Protein AF-A0A961F5B7-F1 (afdb_monomer)

pLDDT: mean 86.43, std 10.91, range [55.0, 97.56]

Structure (mmCIF, N/CA/C/O backbone):
data_AF-A0A961F5B7-F1
#
_entry.id   AF-A0A961F5B7-F1
#
loop_
_atom_site.group_PDB
_atom_site.id
_atom_site.type_symbol
_atom_site.label_atom_id
_atom_site.label_alt_id
_atom_site.label_comp_id
_atom_site.label_asym_id
_atom_site.label_entity_id
_atom_site.label_seq_id
_atom_site.pdbx_PDB_ins_code
_atom_site.Cartn_x
_atom_site.Cartn_y
_atom_site.Cartn_z
_atom_site.occupancy
_atom_site.B_iso_or_equiv
_atom_site.auth_seq_id
_atom_site.auth_comp_id
_atom_site.auth_asym_id
_atom_site.auth_atom_id
_atom_site.pdbx_PDB_model_num
ATOM 1 N N . CYS A 1 1 ? -14.776 13.616 0.469 1.00 61.75 1 CYS A N 1
ATOM 2 C CA . CYS A 1 1 ? -14.582 14.301 1.767 1.00 61.75 1 CYS A CA 1
ATOM 3 C C . CYS A 1 1 ? -15.596 15.420 1.933 1.00 61.75 1 CYS A C 1
ATOM 5 O O . CYS A 1 1 ? -16.439 15.275 2.805 1.00 61.75 1 CYS A O 1
ATOM 7 N N . ALA A 1 2 ? -15.603 16.427 1.050 1.00 66.75 2 ALA A N 1
ATOM 8 C CA . ALA A 1 2 ? -16.606 17.498 1.058 1.00 66.75 2 ALA A CA 1
ATOM 9 C C . ALA A 1 2 ? -18.057 16.972 1.067 1.00 66.75 2 ALA A C 1
ATOM 11 O O . ALA A 1 2 ? -18.832 17.353 1.934 1.00 66.75 2 ALA A O 1
ATOM 12 N N . ASP A 1 3 ? -18.375 15.992 0.213 1.00 75.31 3 ASP A N 1
ATOM 13 C CA . ASP A 1 3 ? -19.720 15.383 0.137 1.00 75.31 3 ASP A CA 1
ATOM 14 C C . ASP A 1 3 ? -20.167 14.644 1.413 1.00 75.31 3 ASP A C 1
ATOM 16 O O . ASP A 1 3 ? -21.335 14.300 1.558 1.00 75.31 3 ASP A O 1
ATOM 20 N N . LEU A 1 4 ? -19.241 14.371 2.337 1.00 77.44 4 LEU A N 1
ATOM 21 C CA . LEU A 1 4 ? -19.502 13.710 3.620 1.00 77.44 4 LEU A CA 1
ATOM 22 C C . LEU A 1 4 ? -19.331 14.671 4.812 1.00 77.44 4 LEU A C 1
ATOM 24 O O . LEU A 1 4 ? -19.322 14.216 5.952 1.00 77.44 4 LEU A O 1
ATOM 28 N N . GLY A 1 5 ? -19.133 15.972 4.562 1.00 78.62 5 GLY A N 1
ATOM 29 C CA . GLY A 1 5 ? -18.829 16.966 5.599 1.00 78.62 5 GLY A CA 1
ATOM 30 C C . GLY A 1 5 ? -17.456 16.785 6.256 1.00 78.62 5 GLY A C 1
ATOM 31 O O . GLY A 1 5 ? -17.198 17.360 7.308 1.00 78.62 5 GLY A O 1
ATOM 32 N N . ALA A 1 6 ? -16.576 15.970 5.665 1.00 75.06 6 ALA A N 1
ATOM 33 C CA . ALA A 1 6 ? -15.234 15.742 6.181 1.00 75.06 6 ALA A CA 1
ATOM 34 C C . ALA A 1 6 ? -14.273 16.819 5.666 1.00 75.06 6 ALA A C 1
ATOM 36 O O . ALA A 1 6 ? -14.083 16.961 4.452 1.00 75.06 6 ALA A O 1
ATOM 37 N N . GLU A 1 7 ? -13.620 17.520 6.590 1.00 72.69 7 GLU A N 1
ATOM 38 C CA . GLU A 1 7 ? -12.574 18.491 6.280 1.00 72.69 7 GLU A CA 1
ATOM 39 C C . GLU A 1 7 ? -11.218 17.796 6.136 1.00 72.69 7 GLU A C 1
ATOM 41 O O . GLU A 1 7 ? -10.760 17.066 7.017 1.00 72.69 7 GLU A O 1
ATOM 46 N N . ILE A 1 8 ? -10.564 18.012 4.994 1.00 69.62 8 ILE A N 1
ATOM 47 C CA . ILE A 1 8 ? -9.189 17.557 4.795 1.00 69.62 8 ILE A CA 1
ATOM 48 C C . ILE A 1 8 ? -8.288 18.548 5.517 1.00 69.62 8 ILE A C 1
ATOM 50 O O . ILE A 1 8 ? -8.219 19.715 5.1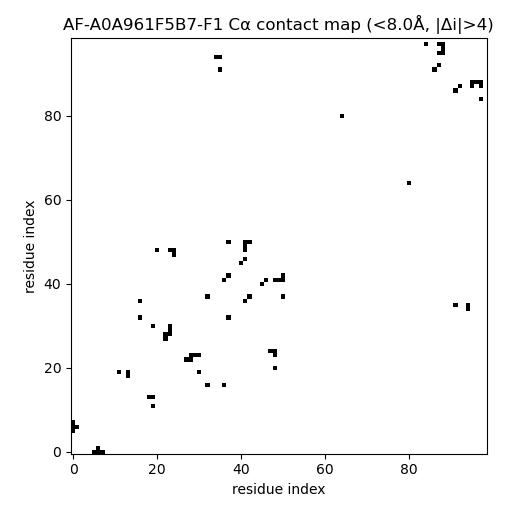33 1.00 69.62 8 ILE A O 1
ATOM 54 N N . SER A 1 9 ? -7.563 18.082 6.529 1.00 65.69 9 SER A N 1
ATOM 55 C CA . SER A 1 9 ? -6.581 18.930 7.191 1.00 65.69 9 SER A CA 1
ATOM 56 C C . SER A 1 9 ? -5.382 19.162 6.270 1.00 65.69 9 SER A C 1
ATOM 58 O O . SER A 1 9 ? -4.568 18.264 6.044 1.00 65.69 9 SER A O 1
ATOM 60 N N . ALA A 1 10 ? -5.274 20.375 5.720 1.00 59.91 10 ALA A N 1
ATOM 61 C CA . ALA A 1 10 ? -4.164 20.783 4.855 1.00 59.91 10 ALA A CA 1
ATOM 62 C C . ALA A 1 10 ? -2.805 20.715 5.578 1.00 59.91 10 ALA A C 1
ATOM 64 O O . ALA A 1 10 ? -1.784 20.449 4.948 1.00 59.91 10 ALA A O 1
ATOM 65 N N . SER A 1 11 ? -2.807 20.861 6.907 1.00 55.00 11 SER A N 1
ATOM 66 C CA . SER A 1 11 ? -1.634 20.708 7.777 1.00 55.00 11 SER A CA 1
ATOM 67 C C . SER A 1 11 ? -1.126 19.260 7.878 1.00 55.00 11 SER A C 1
ATOM 69 O O . SER A 1 11 ? -0.032 19.038 8.382 1.00 55.00 11 SER A O 1
ATOM 71 N N . TYR A 1 12 ? -1.908 18.282 7.401 1.00 55.06 12 TYR A N 1
ATOM 72 C CA . TYR A 1 12 ? -1.620 16.842 7.456 1.00 55.06 12 TYR A CA 1
ATOM 73 C C . TYR A 1 12 ? -1.514 16.219 6.058 1.00 55.06 12 TYR A C 1
ATOM 75 O O . TYR A 1 12 ? -1.728 15.017 5.882 1.00 55.06 12 TYR A O 1
ATOM 83 N N . GLN A 1 13 ? -1.130 17.002 5.044 1.00 56.22 13 GLN A N 1
ATOM 84 C CA . GLN A 1 13 ? -0.508 16.423 3.854 1.00 56.22 13 GLN A CA 1
ATOM 85 C C . GLN A 1 13 ? 0.878 15.894 4.240 1.00 56.22 13 GLN A C 1
ATOM 87 O O . GLN A 1 13 ? 1.896 16.561 4.077 1.00 56.22 13 GLN A O 1
ATOM 92 N N . GLY A 1 14 ? 0.917 14.688 4.806 1.00 55.53 14 GLY A N 1
ATOM 93 C CA . GLY A 1 14 ? 2.174 13.994 5.038 1.00 55.53 14 GLY A CA 1
ATOM 94 C C . GLY A 1 14 ? 2.891 13.777 3.707 1.00 55.53 14 GLY A C 1
ATOM 95 O O . GLY A 1 14 ? 2.315 13.244 2.759 1.00 55.53 14 GLY A O 1
ATOM 96 N N . THR A 1 15 ? 4.163 14.162 3.638 1.00 66.12 15 THR A N 1
ATOM 97 C CA . THR A 1 15 ? 5.038 13.860 2.494 1.00 66.12 15 THR A CA 1
ATOM 98 C C . THR A 1 15 ? 5.385 12.367 2.411 1.00 66.12 15 THR A C 1
ATOM 100 O O . THR A 1 15 ? 5.930 11.916 1.404 1.00 66.12 15 THR A O 1
ATOM 103 N N . SER A 1 16 ? 5.044 11.581 3.443 1.00 84.50 16 SER A N 1
ATOM 104 C CA . SER A 1 16 ? 5.197 10.128 3.491 1.00 84.50 16 SER A CA 1
ATOM 105 C C . SER A 1 16 ? 4.053 9.447 4.254 1.00 84.50 16 SER A C 1
ATOM 107 O O . SER A 1 16 ? 3.406 10.036 5.123 1.00 84.50 16 SER A O 1
ATOM 109 N N . LEU A 1 17 ? 3.825 8.167 3.947 1.00 90.25 17 LEU A N 1
ATOM 110 C CA . LEU A 1 17 ? 2.871 7.323 4.676 1.00 90.25 17 LEU A CA 1
ATOM 111 C C . LEU A 1 17 ? 3.314 7.062 6.125 1.00 90.25 17 LEU A C 1
ATOM 113 O O . LEU A 1 17 ? 2.465 6.886 6.995 1.00 90.25 17 LEU A O 1
ATOM 117 N N . ASP A 1 18 ? 4.624 7.076 6.390 1.00 90.31 18 ASP A N 1
ATOM 118 C CA . ASP A 1 18 ? 5.170 6.852 7.730 1.00 90.31 18 ASP A CA 1
ATOM 119 C C . ASP A 1 18 ? 4.884 8.015 8.672 1.00 90.31 18 ASP A C 1
ATOM 121 O O . ASP A 1 18 ? 4.360 7.811 9.766 1.00 90.31 18 ASP A O 1
ATOM 125 N N . ALA A 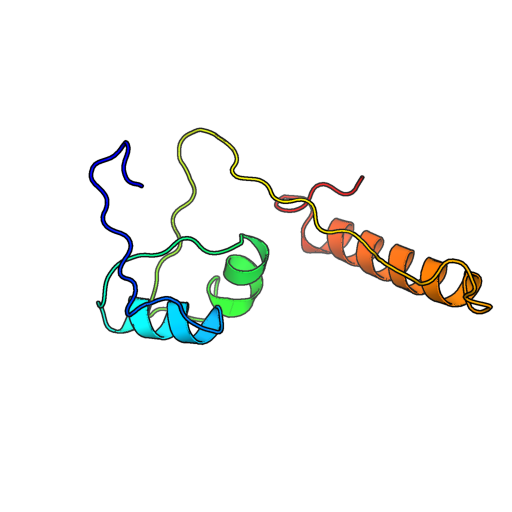1 19 ? 5.092 9.243 8.193 1.00 89.00 19 ALA A N 1
ATOM 126 C CA . ALA A 1 19 ? 4.701 10.434 8.933 1.00 89.00 19 ALA A CA 1
ATOM 127 C C . ALA A 1 19 ? 3.194 10.411 9.233 1.00 89.00 19 ALA A C 1
ATOM 129 O O . ALA A 1 19 ? 2.790 10.633 10.369 1.00 89.00 19 ALA A O 1
ATOM 130 N N . LEU A 1 20 ? 2.354 10.058 8.249 1.00 88.00 20 LEU A N 1
ATOM 131 C CA . LEU A 1 20 ? 0.909 9.911 8.468 1.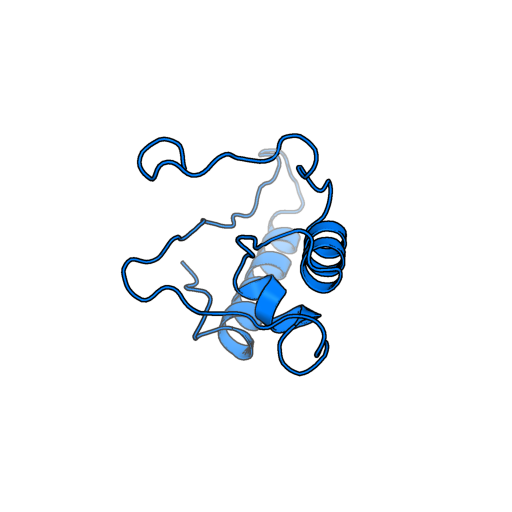00 88.00 20 LEU A CA 1
ATOM 132 C C . LEU A 1 20 ? 0.585 8.876 9.556 1.00 88.00 20 LEU A C 1
ATOM 134 O O . LEU A 1 20 ? -0.238 9.155 10.425 1.00 88.00 20 LEU A O 1
ATOM 138 N N . ARG A 1 21 ? 1.239 7.707 9.547 1.00 90.56 21 ARG A N 1
ATOM 139 C CA . ARG A 1 21 ? 1.049 6.664 10.570 1.00 90.56 21 ARG A CA 1
ATOM 140 C C . ARG A 1 21 ? 1.418 7.169 11.964 1.00 90.56 21 ARG A C 1
ATOM 142 O O . ARG A 1 21 ? 0.620 7.008 12.882 1.00 90.56 21 ARG A O 1
ATOM 149 N N . GLN A 1 22 ? 2.579 7.808 12.110 1.00 90.38 22 GLN A N 1
ATOM 150 C CA . GLN A 1 22 ? 3.024 8.367 13.390 1.00 90.38 22 GLN A CA 1
ATOM 151 C C . GLN A 1 22 ? 2.044 9.423 13.911 1.00 90.38 22 GLN A C 1
ATOM 153 O O . GLN A 1 22 ? 1.660 9.391 15.076 1.00 90.38 22 GLN A O 1
ATOM 158 N N . MET A 1 23 ? 1.576 10.312 13.033 1.00 89.00 23 MET A N 1
ATOM 159 C CA . MET A 1 23 ? 0.608 11.347 13.390 1.00 89.00 23 MET A CA 1
ATOM 160 C C . MET A 1 23 ? -0.728 10.765 13.876 1.00 89.00 23 MET A C 1
ATOM 162 O O . MET A 1 23 ? -1.287 11.242 14.865 1.00 89.00 23 MET A O 1
ATOM 166 N N . ILE A 1 24 ? -1.216 9.704 13.226 1.00 89.94 24 ILE A N 1
ATOM 167 C CA . ILE A 1 24 ? -2.409 8.966 13.668 1.00 89.94 24 ILE A CA 1
ATOM 168 C C . ILE A 1 24 ? -2.155 8.306 15.031 1.00 89.94 24 ILE A C 1
ATOM 170 O O . ILE A 1 24 ? -2.993 8.425 15.922 1.00 89.94 24 ILE A O 1
ATOM 174 N N . GLY A 1 25 ? -0.991 7.676 15.228 1.00 91.00 25 GLY A N 1
ATOM 175 C CA . GLY A 1 25 ? -0.604 7.063 16.507 1.00 91.00 25 GLY A CA 1
ATOM 176 C C . GLY A 1 25 ? -0.486 8.064 17.663 1.00 91.00 25 GLY A C 1
ATOM 177 O O . GLY A 1 25 ? -0.711 7.709 18.816 1.00 91.00 25 GLY A O 1
ATOM 178 N N . MET A 1 26 ? -0.213 9.337 17.362 1.00 91.62 26 MET A N 1
ATOM 179 C CA . MET A 1 26 ? -0.232 10.449 18.324 1.00 91.62 26 MET A CA 1
ATOM 180 C C . MET A 1 26 ? -1.642 11.006 18.602 1.00 91.62 26 MET A C 1
ATOM 182 O O . MET A 1 26 ? -1.779 11.984 19.334 1.00 91.62 26 MET A O 1
ATOM 186 N N . GLY A 1 27 ? -2.694 10.421 18.023 1.00 89.25 27 GLY A N 1
ATOM 187 C CA . GLY A 1 27 ? -4.081 10.837 18.243 1.00 89.25 27 GLY A CA 1
ATOM 188 C C . GLY A 1 27 ? -4.529 12.037 17.406 1.00 89.25 27 GLY A C 1
ATOM 189 O O . GLY A 1 27 ? -5.572 12.620 17.689 1.00 89.25 27 GLY A O 1
ATOM 190 N N . MET A 1 28 ? -3.786 12.406 16.359 1.00 87.56 28 MET A N 1
ATOM 191 C CA . MET A 1 28 ? -4.083 13.595 15.547 1.00 87.56 28 MET A CA 1
ATOM 192 C C . MET A 1 28 ? -5.158 13.367 14.467 1.00 87.56 28 MET A C 1
ATOM 194 O O . MET A 1 28 ? -5.356 14.203 13.588 1.00 87.56 28 MET A O 1
ATOM 198 N N . GLY A 1 29 ? -5.87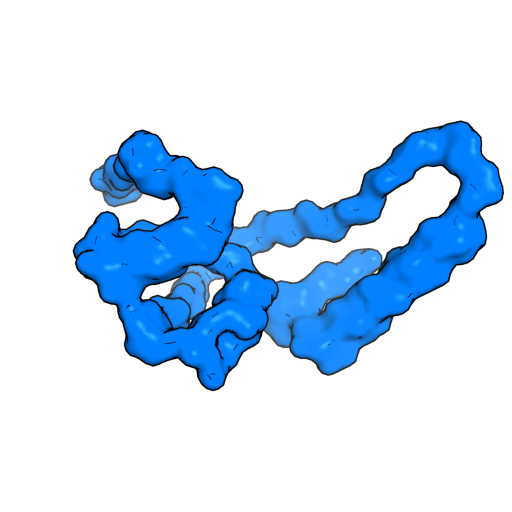1 12.241 14.534 1.00 85.56 29 GLY A N 1
ATOM 199 C CA . GLY A 1 29 ? -7.013 11.926 13.681 1.00 85.56 29 GLY A CA 1
ATOM 200 C C . GLY A 1 29 ? -6.947 10.515 13.105 1.00 85.56 29 GLY A C 1
ATOM 201 O O . GLY A 1 29 ? -6.358 9.610 13.689 1.00 85.56 29 GLY A O 1
ATOM 202 N N . ALA A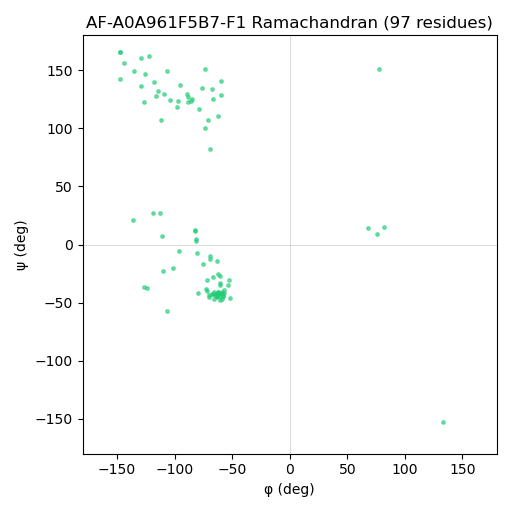 1 30 ? -7.566 10.337 11.940 1.00 87.25 30 ALA A N 1
ATOM 203 C CA . ALA A 1 30 ? -7.549 9.097 11.173 1.00 87.25 30 ALA A CA 1
ATOM 204 C C . ALA A 1 30 ? -7.149 9.382 9.720 1.00 87.25 30 ALA A C 1
ATOM 206 O O . ALA A 1 30 ? -7.262 10.512 9.242 1.00 87.25 30 ALA A O 1
ATOM 207 N N . GLY A 1 31 ? -6.706 8.350 9.004 1.00 86.00 31 GLY A N 1
ATOM 208 C CA . GLY A 1 31 ? -6.274 8.486 7.618 1.00 86.00 31 GLY A CA 1
ATOM 209 C C . GLY A 1 31 ? -6.564 7.254 6.773 1.00 86.00 31 GLY A C 1
ATOM 210 O O . GLY A 1 31 ? -6.862 6.173 7.280 1.00 86.00 31 GLY A O 1
ATOM 211 N N . PHE A 1 32 ? -6.457 7.435 5.459 1.00 87.81 32 PHE A N 1
ATOM 212 C CA . PHE A 1 32 ? -6.554 6.354 4.487 1.00 87.81 32 PHE A CA 1
ATOM 213 C C . PHE A 1 32 ? -5.156 5.893 4.093 1.00 87.81 32 PHE A C 1
ATOM 215 O O . PHE A 1 32 ? -4.346 6.685 3.617 1.00 87.81 32 PHE A O 1
ATOM 222 N N . LEU A 1 33 ? -4.886 4.601 4.267 1.00 88.88 33 LEU A N 1
ATOM 223 C CA . LEU A 1 33 ? -3.596 3.999 3.951 1.00 88.88 33 LEU A CA 1
ATOM 224 C C . LEU A 1 33 ? -3.761 2.931 2.862 1.00 88.88 33 LEU A C 1
ATOM 226 O O . LEU A 1 33 ? -4.731 2.168 2.897 1.00 88.88 33 LEU A O 1
ATOM 230 N N . PRO A 1 34 ? -2.833 2.839 1.890 1.00 91.19 34 PRO A N 1
ATOM 231 C CA . PRO A 1 34 ? -2.829 1.746 0.927 1.00 91.19 34 PRO A CA 1
ATOM 232 C C . PRO A 1 34 ? -2.688 0.396 1.632 1.00 91.19 34 PRO A C 1
ATOM 234 O O . PRO A 1 34 ? -1.876 0.252 2.543 1.00 91.19 34 PRO A O 1
ATOM 237 N N . ALA A 1 35 ? -3.412 -0.618 1.162 1.00 92.06 35 ALA A N 1
ATOM 238 C CA . ALA A 1 35 ? -3.420 -1.931 1.804 1.00 92.06 35 ALA A CA 1
ATOM 239 C C . ALA A 1 35 ? -2.018 -2.561 1.922 1.00 92.06 35 ALA A C 1
ATOM 241 O O . ALA A 1 35 ? -1.683 -3.096 2.969 1.00 92.06 35 ALA A O 1
ATOM 242 N N . LEU A 1 36 ? -1.159 -2.412 0.905 1.00 92.56 36 LEU A N 1
ATOM 243 C CA . LEU A 1 36 ? 0.227 -2.901 0.964 1.00 92.56 36 LEU A CA 1
ATOM 244 C C . LEU A 1 36 ? 1.053 -2.267 2.095 1.00 92.56 36 LEU A C 1
ATOM 246 O O . LEU A 1 36 ? 1.896 -2.941 2.670 1.00 92.56 36 LEU A O 1
ATOM 250 N N . TYR A 1 37 ? 0.797 -1.000 2.433 1.00 93.06 37 TYR A N 1
ATOM 251 C CA . TYR A 1 37 ? 1.465 -0.329 3.551 1.00 93.06 37 TYR A CA 1
ATOM 252 C C . TYR A 1 37 ? 0.956 -0.847 4.902 1.00 93.06 37 TYR A C 1
ATOM 254 O O . TYR A 1 37 ? 1.727 -1.036 5.837 1.00 93.06 37 TYR A O 1
ATOM 262 N N . VAL A 1 38 ? -0.349 -1.122 4.999 1.00 92.81 38 VAL A N 1
ATOM 263 C CA . VAL A 1 38 ? -0.942 -1.733 6.198 1.00 92.81 38 VAL A CA 1
ATOM 264 C C . VAL A 1 38 ? -0.316 -3.100 6.478 1.00 92.81 38 VAL A C 1
ATOM 266 O O . VAL A 1 38 ? -0.005 -3.399 7.629 1.00 92.81 38 VAL A O 1
ATOM 269 N N . GLU A 1 39 ? -0.099 -3.914 5.443 1.00 91.75 39 GLU A N 1
ATOM 270 C CA . GLU A 1 39 ? 0.573 -5.209 5.598 1.00 91.75 39 GLU A CA 1
ATOM 271 C C . GLU A 1 39 ? 2.031 -5.086 6.019 1.00 91.75 39 GLU A C 1
ATOM 273 O O . GLU A 1 39 ? 2.492 -5.890 6.824 1.00 91.75 39 GLU A O 1
ATOM 278 N N . SER A 1 40 ? 2.769 -4.123 5.460 1.00 90.06 40 SER A N 1
ATOM 279 C CA . SER A 1 40 ? 4.206 -4.037 5.706 1.00 90.06 40 SER A CA 1
ATOM 280 C C . SER A 1 40 ? 4.536 -3.399 7.050 1.00 90.06 40 SER A C 1
ATOM 282 O O . SER A 1 40 ? 5.409 -3.923 7.737 1.00 90.06 40 SER A O 1
ATOM 284 N N . GLU A 1 41 ? 3.831 -2.328 7.441 1.00 91.62 41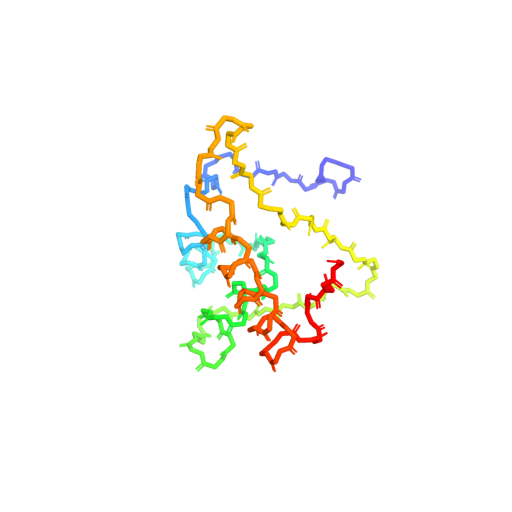 GLU A N 1
ATOM 285 C CA . GLU A 1 41 ? 4.216 -1.482 8.583 1.00 91.62 41 GLU A CA 1
ATOM 286 C C . GLU A 1 41 ? 3.296 -1.587 9.800 1.00 91.62 41 GLU A C 1
ATOM 288 O O . GLU A 1 41 ? 3.716 -1.251 10.903 1.00 91.62 41 GLU A O 1
ATOM 293 N N . ILE A 1 42 ? 2.043 -2.019 9.630 1.00 92.00 42 ILE A N 1
ATOM 294 C CA . ILE A 1 42 ? 1.063 -2.009 10.728 1.00 92.00 42 ILE A CA 1
ATOM 295 C C . ILE A 1 42 ? 0.817 -3.425 11.232 1.00 92.00 42 ILE A C 1
ATOM 297 O O . ILE A 1 42 ? 1.030 -3.717 12.411 1.00 92.00 42 ILE A O 1
ATOM 301 N N . ARG A 1 43 ? 0.391 -4.332 10.347 1.00 87.44 43 ARG A N 1
ATOM 302 C CA . ARG A 1 43 ? -0.017 -5.681 10.742 1.00 87.44 43 ARG A CA 1
ATOM 303 C C . ARG A 1 43 ? 1.157 -6.437 11.376 1.00 87.44 43 ARG A C 1
ATOM 305 O O . ARG A 1 43 ? 2.107 -6.818 10.705 1.00 87.44 43 ARG A O 1
ATOM 312 N N . GLY A 1 44 ? 1.063 -6.671 12.685 1.00 82.75 44 GLY A N 1
ATOM 313 C CA . GLY A 1 44 ? 2.066 -7.413 13.453 1.00 82.75 44 GLY A CA 1
ATOM 314 C C . GLY A 1 44 ? 3.352 -6.643 13.772 1.00 82.75 44 GLY A C 1
ATOM 315 O O . GLY A 1 44 ? 4.291 -7.262 14.266 1.00 82.75 44 GLY A O 1
ATOM 316 N N . ARG A 1 45 ? 3.416 -5.328 13.508 1.00 84.31 45 ARG A N 1
ATOM 317 C CA . ARG A 1 45 ? 4.608 -4.501 13.780 1.00 84.31 45 ARG A CA 1
ATOM 318 C C . ARG A 1 45 ? 4.345 -3.293 14.666 1.00 84.31 45 ARG A C 1
ATOM 320 O O . ARG A 1 45 ? 5.195 -2.970 15.489 1.00 84.31 45 ARG A O 1
ATOM 327 N N . ASP A 1 46 ? 3.197 -2.642 14.511 1.00 82.31 46 ASP A N 1
ATOM 328 C CA . ASP A 1 46 ? 2.872 -1.419 15.240 1.00 82.31 46 ASP A CA 1
ATOM 329 C C . ASP A 1 46 ? 1.529 -1.555 15.962 1.00 82.31 46 ASP A C 1
ATOM 331 O O . ASP A 1 46 ? 0.500 -1.821 15.344 1.00 82.31 46 ASP A O 1
ATOM 335 N N . ALA A 1 47 ? 1.554 -1.368 17.282 1.00 83.12 47 ALA A N 1
ATOM 336 C CA . ALA A 1 47 ? 0.373 -1.410 18.139 1.00 83.12 47 ALA A CA 1
ATOM 337 C C . ALA A 1 47 ? -0.223 -0.016 18.420 1.00 83.12 47 ALA A C 1
ATOM 339 O O . ALA A 1 47 ? -1.270 0.074 19.057 1.00 83.12 47 ALA A O 1
ATOM 340 N N . SER A 1 48 ? 0.426 1.065 17.970 1.00 88.69 48 SER A N 1
ATOM 341 C CA . SER A 1 48 ? -0.043 2.443 18.183 1.00 88.69 48 SER A CA 1
ATOM 342 C C . SER A 1 48 ? -1.217 2.835 17.281 1.00 88.69 48 SER A C 1
ATOM 344 O O . SER A 1 48 ? -1.925 3.797 17.572 1.00 88.69 48 SER A O 1
ATOM 346 N N . VAL A 1 49 ? -1.463 2.077 16.208 1.00 92.69 49 VAL A N 1
ATOM 347 C CA . VAL A 1 49 ? -2.577 2.295 15.280 1.00 92.69 49 VAL A CA 1
ATOM 348 C C . VAL A 1 49 ? -3.276 0.983 14.937 1.00 92.69 49 VAL A C 1
ATOM 350 O O . VAL A 1 49 ? -2.656 -0.074 14.854 1.00 92.69 49 VAL A O 1
ATOM 353 N N . VAL A 1 50 ? -4.581 1.053 14.671 1.00 92.38 50 VAL A N 1
ATOM 354 C CA . VAL A 1 50 ? -5.374 -0.088 14.194 1.00 92.38 50 VAL A CA 1
ATOM 355 C C . VAL A 1 50 ? -5.896 0.212 12.796 1.00 92.38 50 VAL A C 1
ATOM 357 O O . VAL A 1 50 ? -6.529 1.240 12.563 1.00 92.38 50 VAL A O 1
ATOM 360 N N . ALA A 1 51 ? -5.655 -0.703 11.857 1.00 92.00 51 ALA A N 1
ATOM 361 C CA . ALA A 1 51 ? -6.184 -0.602 10.503 1.00 92.00 51 ALA A CA 1
ATOM 362 C C . ALA A 1 51 ? -7.573 -1.247 10.404 1.00 92.00 51 ALA A C 1
ATOM 364 O O . ALA A 1 51 ? -7.751 -2.420 10.737 1.00 92.00 51 ALA A O 1
ATOM 365 N N . LEU A 1 52 ? -8.549 -0.492 9.895 1.00 90.50 52 LEU A N 1
ATOM 366 C CA . LEU A 1 52 ? -9.920 -0.957 9.690 1.00 90.50 52 LEU A CA 1
ATOM 367 C C . LEU A 1 52 ? -10.216 -1.120 8.190 1.00 90.50 52 LEU A C 1
ATOM 369 O O . LEU A 1 52 ? -9.975 -0.186 7.422 1.00 90.50 52 LEU A O 1
ATOM 373 N N . PRO A 1 53 ? -10.753 -2.272 7.742 1.00 87.00 53 PRO A N 1
ATOM 374 C CA . PRO A 1 53 ? -11.144 -2.452 6.350 1.00 87.00 53 PRO A CA 1
ATOM 375 C C . PRO A 1 53 ? -12.426 -1.671 6.025 1.00 87.00 53 PRO A C 1
ATOM 377 O O . PRO A 1 53 ? -13.310 -1.494 6.866 1.00 87.00 53 PRO A O 1
ATOM 380 N N . PHE A 1 54 ? -12.572 -1.254 4.766 1.00 84.81 54 PHE A N 1
ATOM 381 C CA . PHE A 1 54 ? -13.813 -0.644 4.289 1.00 84.81 54 PHE A CA 1
ATOM 382 C C . PHE A 1 54 ? -14.957 -1.665 4.255 1.00 84.81 54 PHE A C 1
ATOM 384 O O . PHE A 1 54 ? -14.809 -2.764 3.724 1.00 84.81 54 PHE A O 1
ATOM 391 N N . ARG A 1 55 ? -16.132 -1.281 4.777 1.00 74.94 55 ARG A N 1
ATOM 392 C CA . ARG A 1 55 ? -17.325 -2.152 4.813 1.00 74.94 55 ARG A CA 1
ATOM 393 C C . ARG A 1 55 ? -17.976 -2.355 3.440 1.00 74.94 55 ARG A C 1
ATOM 395 O O . ARG A 1 55 ? -18.615 -3.381 3.228 1.00 74.94 55 ARG A O 1
ATOM 402 N N . ARG A 1 56 ? -17.892 -1.366 2.541 1.00 67.31 56 ARG A N 1
ATOM 403 C CA . ARG A 1 56 ? -18.525 -1.366 1.208 1.00 67.31 56 ARG A CA 1
ATOM 404 C C . ARG A 1 56 ? -17.659 -0.602 0.206 1.00 67.31 56 ARG A C 1
ATOM 406 O O . ARG A 1 56 ? -17.109 0.437 0.553 1.00 67.31 56 ARG A O 1
ATOM 413 N N . GLY A 1 57 ? -17.606 -1.101 -1.030 1.00 63.44 57 GLY A N 1
ATOM 414 C CA . GLY A 1 57 ? -16.768 -0.552 -2.097 1.00 63.44 57 GLY A CA 1
ATOM 415 C C . GLY A 1 57 ? -15.296 -0.950 -1.959 1.00 63.44 57 GLY A C 1
ATOM 416 O O . GLY A 1 57 ? -14.799 -1.194 -0.861 1.00 63.44 57 GLY A O 1
ATOM 417 N N . ARG A 1 58 ? -14.592 -1.044 -3.090 1.00 67.06 58 ARG A N 1
ATOM 418 C CA . ARG A 1 58 ? -13.134 -1.196 -3.115 1.00 67.06 58 ARG A CA 1
ATOM 419 C C . ARG A 1 58 ? -12.543 0.088 -3.683 1.00 67.06 58 ARG A C 1
ATOM 421 O O . ARG A 1 58 ? -12.662 0.335 -4.878 1.00 67.06 58 ARG A O 1
ATOM 428 N N . PHE A 1 59 ? -11.916 0.902 -2.835 1.00 83.56 59 PHE A N 1
ATOM 429 C CA . PHE A 1 59 ? -11.042 1.968 -3.316 1.00 83.56 59 PHE A CA 1
ATOM 430 C C . PHE A 1 59 ? -9.762 1.319 -3.826 1.00 83.56 59 PHE A C 1
ATOM 432 O O . PHE A 1 59 ? -8.901 0.906 -3.050 1.00 83.56 59 PHE A O 1
ATOM 439 N N . THR A 1 60 ? -9.673 1.166 -5.140 1.00 87.31 60 THR A N 1
ATOM 440 C CA . THR A 1 60 ? -8.518 0.562 -5.797 1.00 87.31 60 THR A CA 1
ATOM 441 C C . THR A 1 60 ? -7.695 1.625 -6.497 1.00 87.31 60 THR A C 1
ATOM 443 O O . THR A 1 60 ? -8.230 2.600 -7.022 1.00 87.31 60 THR A O 1
ATOM 446 N N . ARG A 1 61 ? -6.387 1.393 -6.568 1.00 88.69 61 ARG A N 1
ATOM 447 C CA . ARG A 1 61 ? -5.487 2.120 -7.461 1.00 88.69 61 ARG A CA 1
ATOM 448 C C . ARG A 1 61 ? -4.731 1.117 -8.317 1.00 88.69 61 ARG A C 1
ATOM 450 O O . ARG A 1 61 ? -4.386 0.041 -7.830 1.00 88.69 61 ARG A O 1
ATOM 457 N N . THR A 1 62 ? -4.420 1.497 -9.546 1.00 92.75 62 THR A N 1
ATOM 458 C CA . THR A 1 62 ? -3.552 0.705 -10.418 1.00 92.75 62 THR A CA 1
ATOM 459 C C . THR A 1 62 ? -2.107 1.131 -10.199 1.00 92.75 62 THR A C 1
ATOM 461 O O . THR A 1 62 ? -1.796 2.321 -10.232 1.00 92.75 62 THR A O 1
ATOM 464 N N . ILE A 1 63 ? -1.223 0.163 -9.964 1.00 92.88 63 ILE A N 1
ATOM 465 C CA . ILE A 1 63 ? 0.226 0.373 -9.940 1.00 92.88 63 ILE A CA 1
ATOM 466 C C . ILE A 1 63 ? 0.764 -0.193 -11.250 1.00 92.88 63 ILE A C 1
ATOM 468 O O . ILE A 1 63 ? 0.496 -1.347 -11.575 1.00 92.88 63 ILE A O 1
ATOM 472 N N . GLY A 1 64 ? 1.473 0.633 -12.014 1.00 94.81 64 GLY A N 1
ATOM 473 C CA . GLY A 1 64 ? 2.013 0.263 -13.317 1.00 94.81 64 GLY A CA 1
ATOM 474 C C . GLY A 1 64 ? 3.525 0.425 -13.378 1.00 94.81 64 GLY A C 1
ATOM 475 O O . GLY A 1 64 ? 4.125 1.146 -12.581 1.00 94.81 64 GLY A O 1
ATOM 476 N N . PHE A 1 65 ? 4.124 -0.228 -14.365 1.00 95.56 65 PHE A N 1
ATOM 477 C CA . PHE A 1 65 ? 5.525 -0.046 -14.720 1.00 95.56 65 PHE A CA 1
ATOM 478 C C . PHE A 1 65 ? 5.627 0.974 -15.856 1.00 95.56 65 PHE A C 1
ATOM 480 O O . PHE A 1 65 ? 4.841 0.932 -16.799 1.00 95.56 65 PHE A O 1
ATOM 487 N N . GLY A 1 66 ? 6.591 1.891 -15.770 1.00 95.44 66 GLY A N 1
ATOM 488 C CA . GLY A 1 66 ? 6.824 2.918 -16.785 1.00 95.44 66 GLY A CA 1
ATOM 489 C C . GLY A 1 66 ? 8.287 2.959 -17.211 1.00 95.44 66 GLY A C 1
ATOM 490 O O . GLY A 1 66 ? 9.184 2.8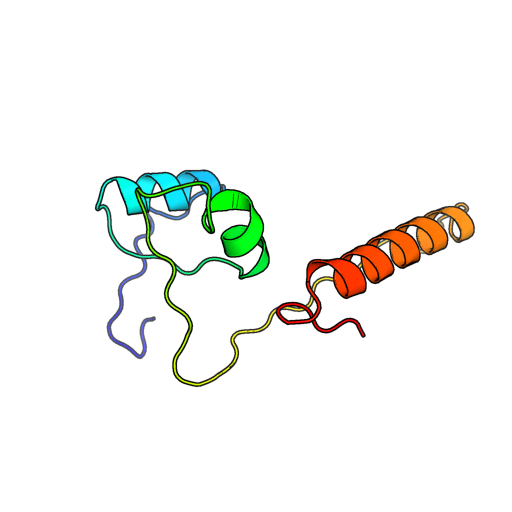99 -16.373 1.00 95.44 66 GLY A O 1
ATOM 491 N N . TRP A 1 67 ? 8.535 3.069 -18.517 1.00 95.81 67 TRP A N 1
ATOM 492 C CA . TRP A 1 67 ? 9.879 3.158 -19.090 1.00 95.81 67 TRP A CA 1
ATOM 493 C C . TRP A 1 67 ? 9.906 4.032 -20.349 1.00 95.81 67 TRP A C 1
ATOM 495 O O . TRP A 1 67 ? 8.876 4.357 -20.939 1.00 95.81 67 TRP A O 1
ATOM 505 N N . ARG A 1 68 ? 11.113 4.427 -20.776 1.00 96.06 68 ARG A N 1
ATOM 506 C CA . ARG A 1 68 ? 11.315 5.156 -22.038 1.00 96.06 68 ARG A CA 1
ATOM 507 C C . ARG A 1 68 ? 11.205 4.194 -23.218 1.00 96.06 68 ARG A C 1
ATOM 509 O O . ARG A 1 68 ? 11.854 3.153 -23.212 1.00 96.06 68 ARG A O 1
ATOM 516 N N . ARG A 1 69 ? 10.482 4.590 -24.271 1.00 93.75 69 ARG A N 1
ATOM 517 C CA . ARG A 1 69 ? 10.325 3.800 -25.510 1.00 93.75 69 ARG A CA 1
ATOM 518 C C . ARG A 1 69 ? 11.663 3.390 -26.141 1.00 93.75 69 ARG A C 1
ATOM 520 O O . ARG A 1 69 ? 11.763 2.301 -26.681 1.00 93.75 69 ARG A O 1
ATOM 527 N N . SER A 1 70 ? 12.683 4.241 -26.053 1.00 95.38 70 SER A N 1
ATOM 528 C CA . SER A 1 70 ? 14.019 4.011 -26.618 1.00 95.38 70 SER A CA 1
ATOM 529 C C . SER A 1 70 ? 14.943 3.150 -25.744 1.00 95.38 70 SER A C 1
ATOM 531 O O . SER A 1 70 ? 16.149 3.109 -25.980 1.00 95.38 70 SER A O 1
ATOM 533 N N . THR A 1 71 ? 14.425 2.489 -24.704 1.00 93.75 71 THR A N 1
ATOM 534 C CA . THR A 1 71 ? 15.256 1.648 -23.837 1.00 93.75 71 THR A CA 1
ATOM 535 C C . THR A 1 71 ? 15.797 0.426 -24.583 1.00 93.75 71 THR A C 1
ATOM 537 O O . THR A 1 71 ? 15.042 -0.378 -25.118 1.00 93.75 71 THR A O 1
ATOM 540 N N . GLY A 1 72 ? 17.119 0.241 -24.562 1.00 93.75 72 GLY A N 1
ATOM 541 C CA . GLY A 1 72 ? 17.778 -0.974 -25.058 1.00 93.75 72 GLY A CA 1
ATOM 542 C C . GLY A 1 72 ? 17.781 -2.138 -24.057 1.00 93.75 72 GLY A C 1
ATOM 543 O O . GLY A 1 72 ? 18.420 -3.153 -24.306 1.00 93.75 72 GLY A O 1
ATOM 544 N N . ARG A 1 73 ? 17.124 -1.992 -22.896 1.00 94.81 73 ARG A N 1
ATOM 545 C CA . ARG A 1 73 ? 17.177 -2.951 -21.773 1.00 94.81 73 ARG A CA 1
ATOM 546 C C . ARG A 1 73 ? 15.847 -3.667 -21.519 1.00 94.81 73 ARG A C 1
ATOM 548 O O . ARG A 1 73 ? 15.576 -4.052 -20.384 1.00 94.81 73 ARG A O 1
ATOM 555 N N . MET A 1 74 ? 15.008 -3.819 -22.546 1.00 95.62 74 MET A N 1
ATOM 556 C CA . MET A 1 74 ? 13.653 -4.363 -22.380 1.00 95.62 74 MET A CA 1
ATOM 557 C C . MET A 1 74 ? 13.659 -5.754 -21.729 1.00 95.62 74 MET A C 1
ATOM 559 O O . MET A 1 74 ? 12.941 -5.974 -20.764 1.00 95.62 74 MET A O 1
ATOM 563 N N . SER A 1 75 ? 14.581 -6.634 -22.130 1.00 95.56 75 SER A N 1
ATOM 564 C CA . SER A 1 75 ? 14.717 -7.971 -21.534 1.00 95.56 75 SER A CA 1
ATOM 565 C C . SER A 1 75 ? 15.034 -7.956 -20.033 1.00 95.56 75 SER A C 1
ATOM 567 O O . SER A 1 75 ? 14.571 -8.820 -19.293 1.00 95.56 75 SER A O 1
ATOM 569 N N . SER A 1 76 ? 15.813 -6.983 -19.550 1.00 96.88 76 SER A N 1
ATOM 570 C CA . SER A 1 76 ? 16.060 -6.801 -18.115 1.00 96.88 76 SER A CA 1
ATOM 571 C C . SER A 1 76 ? 14.829 -6.260 -17.392 1.00 96.88 76 SER A C 1
ATOM 573 O O . SER A 1 76 ? 14.550 -6.687 -16.276 1.00 96.88 76 SER A O 1
ATOM 575 N N . ILE A 1 77 ? 14.104 -5.326 -18.015 1.00 97.12 77 ILE A N 1
ATOM 576 C CA . ILE A 1 77 ? 12.874 -4.750 -17.456 1.00 97.12 77 ILE A CA 1
ATOM 577 C C . ILE A 1 77 ? 11.811 -5.840 -17.304 1.00 97.12 77 ILE A C 1
ATOM 579 O O . ILE A 1 77 ? 11.238 -5.963 -16.226 1.00 97.12 77 ILE A O 1
ATOM 583 N N . ASP A 1 78 ? 11.623 -6.683 -18.320 1.00 96.06 78 ASP A N 1
ATOM 584 C CA . ASP A 1 78 ? 10.665 -7.794 -18.284 1.00 96.06 78 ASP A CA 1
ATOM 585 C C . ASP A 1 78 ? 10.954 -8.766 -17.137 1.00 96.06 78 ASP A C 1
ATOM 587 O O . ASP A 1 78 ? 10.042 -9.170 -16.420 1.00 96.06 78 ASP A O 1
ATOM 591 N N . ARG A 1 79 ? 12.234 -9.077 -16.887 1.00 97.56 79 ARG A N 1
ATOM 592 C CA . ARG A 1 79 ? 12.633 -9.921 -15.747 1.00 97.56 79 ARG A CA 1
ATOM 593 C C . ARG A 1 79 ? 12.262 -9.300 -14.402 1.00 97.56 79 ARG A C 1
ATOM 595 O O . ARG A 1 79 ? 11.813 -10.010 -13.509 1.00 97.56 79 ARG A O 1
ATOM 602 N N . VAL A 1 80 ? 12.445 -7.988 -14.248 1.00 97.06 80 VAL A N 1
ATOM 603 C CA . VAL A 1 80 ? 12.053 -7.281 -13.018 1.00 97.06 80 VAL A CA 1
ATOM 604 C C . VAL A 1 80 ? 10.534 -7.270 -12.868 1.00 97.06 80 VAL A C 1
ATOM 606 O O . VAL A 1 80 ? 10.035 -7.517 -11.773 1.00 97.06 80 VAL A O 1
ATOM 609 N N . ILE A 1 81 ? 9.798 -7.015 -13.953 1.00 97.12 81 ILE A N 1
ATOM 610 C CA . ILE A 1 81 ? 8.332 -7.033 -13.949 1.00 97.12 81 ILE A CA 1
ATOM 611 C C . ILE A 1 81 ? 7.821 -8.403 -13.511 1.00 97.12 81 ILE A C 1
ATOM 613 O O . ILE A 1 81 ? 6.958 -8.463 -12.633 1.00 97.12 81 ILE A O 1
ATOM 617 N N . GLU A 1 82 ? 8.365 -9.487 -14.066 1.00 97.06 82 GLU A N 1
ATOM 618 C CA . GLU A 1 82 ? 7.915 -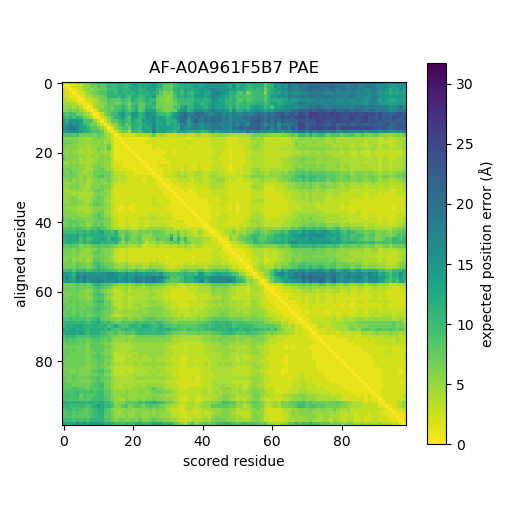10.828 -13.697 1.00 97.06 82 GLU A CA 1
ATOM 619 C C . GLU A 1 82 ? 8.241 -11.148 -12.238 1.00 97.06 82 GLU A C 1
ATOM 621 O O . GLU A 1 82 ? 7.358 -11.575 -11.502 1.00 97.06 82 GLU A O 1
ATOM 626 N N . GLN A 1 83 ? 9.440 -10.798 -11.762 1.00 97.38 83 GLN A N 1
ATOM 627 C CA . GLN A 1 83 ? 9.798 -10.986 -10.354 1.00 97.38 83 GLN A CA 1
ATOM 628 C C . GLN A 1 83 ? 8.850 -10.238 -9.401 1.00 97.38 83 GLN A C 1
ATOM 630 O O . GLN A 1 83 ? 8.462 -10.761 -8.350 1.00 97.38 83 GLN A O 1
ATOM 635 N N . VAL A 1 84 ? 8.468 -9.005 -9.746 1.00 96.12 84 VAL A N 1
ATOM 636 C CA . VAL A 1 84 ? 7.508 -8.224 -8.954 1.00 96.12 84 VAL A CA 1
ATOM 637 C C . VAL A 1 84 ? 6.120 -8.864 -9.001 1.00 96.12 84 VAL A C 1
ATOM 639 O O . VAL A 1 84 ? 5.467 -8.956 -7.961 1.00 96.12 84 VAL A O 1
ATOM 642 N N . ARG A 1 85 ? 5.671 -9.336 -10.170 1.00 95.38 85 ARG A N 1
ATOM 643 C CA . ARG A 1 85 ? 4.381 -10.027 -10.324 1.00 95.38 85 ARG A CA 1
ATOM 644 C C . ARG A 1 85 ? 4.332 -11.326 -9.527 1.00 95.38 85 ARG A C 1
ATOM 646 O O . ARG A 1 85 ? 3.351 -11.549 -8.822 1.00 95.38 85 ARG A O 1
ATOM 653 N N . ASP A 1 86 ? 5.382 -12.133 -9.575 1.00 96.25 86 ASP A N 1
ATOM 654 C CA . ASP A 1 86 ? 5.479 -13.379 -8.814 1.00 96.25 86 ASP A CA 1
ATOM 655 C C . ASP A 1 86 ? 5.462 -13.123 -7.313 1.00 96.25 86 ASP A C 1
ATOM 657 O O . ASP A 1 86 ? 4.700 -13.757 -6.583 1.00 96.25 86 ASP A O 1
ATOM 661 N N . THR A 1 87 ? 6.205 -12.115 -6.854 1.00 95.06 87 THR A N 1
ATOM 662 C CA . THR A 1 87 ? 6.175 -11.697 -5.446 1.00 95.06 87 THR A CA 1
ATOM 663 C C . THR A 1 87 ? 4.780 -11.213 -5.042 1.00 95.06 87 THR A C 1
ATOM 665 O O . THR A 1 87 ? 4.287 -11.560 -3.970 1.00 95.06 87 THR A O 1
ATOM 668 N N . ALA A 1 88 ? 4.106 -10.443 -5.903 1.00 93.88 88 ALA A N 1
ATOM 669 C CA . ALA A 1 88 ? 2.751 -9.963 -5.648 1.00 93.88 88 ALA A CA 1
ATOM 670 C C . ALA A 1 88 ? 1.740 -11.112 -5.526 1.00 93.88 88 ALA A C 1
ATOM 672 O O . ALA A 1 88 ? 0.915 -11.105 -4.611 1.00 93.88 88 ALA A O 1
ATOM 673 N N . ARG A 1 89 ? 1.830 -12.121 -6.400 1.00 93.62 89 ARG A N 1
ATOM 674 C CA . ARG A 1 89 ? 0.988 -13.325 -6.340 1.00 93.62 89 ARG A CA 1
ATOM 675 C C . ARG A 1 89 ? 1.287 -14.155 -5.090 1.00 93.62 89 ARG A C 1
ATOM 677 O O . ARG A 1 89 ? 0.356 -14.551 -4.403 1.00 93.62 89 ARG A O 1
ATOM 684 N N . ALA A 1 90 ? 2.560 -14.396 -4.781 1.00 93.88 90 ALA A N 1
ATOM 685 C CA . ALA A 1 90 ? 2.956 -15.264 -3.673 1.00 93.88 90 ALA A CA 1
ATOM 686 C C . ALA A 1 90 ? 2.644 -14.649 -2.300 1.00 93.88 90 ALA A C 1
ATOM 688 O O . ALA A 1 90 ? 2.132 -15.335 -1.419 1.00 93.88 90 ALA A O 1
ATOM 689 N N . SER A 1 91 ? 2.923 -13.356 -2.130 1.00 91.25 91 SER A N 1
ATOM 690 C CA . SER A 1 91 ? 2.865 -12.699 -0.819 1.00 91.25 91 SER A CA 1
ATOM 691 C C . SER A 1 91 ? 1.600 -11.868 -0.598 1.00 91.25 91 SER A C 1
ATOM 693 O O . SER A 1 91 ? 1.264 -11.578 0.547 1.00 91.25 91 SER A O 1
ATOM 695 N N . PHE A 1 92 ? 0.887 -11.467 -1.661 1.00 91.44 92 PHE A N 1
ATOM 696 C CA . PHE A 1 92 ? -0.191 -10.469 -1.569 1.00 91.44 92 PHE A CA 1
ATOM 697 C C . PHE A 1 92 ? -1.466 -10.816 -2.364 1.00 91.44 92 PHE A C 1
ATOM 699 O O . PHE A 1 92 ? -2.274 -9.922 -2.616 1.00 91.44 92 PHE A O 1
ATOM 706 N N . ALA A 1 93 ? -1.714 -12.087 -2.713 1.00 84.81 93 ALA A N 1
ATOM 707 C CA . ALA A 1 93 ? -2.874 -12.518 -3.519 1.00 84.81 93 ALA A CA 1
ATOM 708 C C . ALA A 1 93 ? -4.254 -12.049 -3.007 1.00 84.81 93 ALA A C 1
ATOM 710 O O . ALA A 1 93 ? -5.170 -11.832 -3.797 1.00 84.81 93 ALA A O 1
ATOM 711 N N . GLY A 1 94 ? -4.426 -11.875 -1.691 1.00 85.56 94 GLY A N 1
ATOM 712 C CA . GLY A 1 94 ? -5.683 -11.392 -1.095 1.00 85.56 94 GLY A CA 1
ATOM 713 C C . GLY A 1 94 ? -5.885 -9.873 -1.165 1.00 85.56 94 GLY A C 1
ATOM 714 O O . GLY A 1 94 ? -6.946 -9.372 -0.792 1.00 85.56 94 GLY A O 1
ATOM 715 N N . ILE A 1 95 ? -4.864 -9.136 -1.605 1.00 88.00 95 ILE A N 1
ATOM 716 C CA . ILE A 1 95 ? -4.760 -7.676 -1.474 1.00 88.00 95 ILE A CA 1
ATOM 717 C C . ILE A 1 95 ? -4.488 -7.022 -2.827 1.00 88.00 95 ILE A C 1
ATOM 719 O O . ILE A 1 95 ? -5.006 -5.941 -3.109 1.00 88.00 95 ILE A O 1
ATOM 723 N N . VAL A 1 96 ? -3.695 -7.681 -3.670 1.00 91.12 96 VAL A N 1
ATOM 724 C CA . VAL A 1 96 ? -3.319 -7.221 -5.003 1.00 91.12 96 VAL A CA 1
ATOM 725 C C . VAL A 1 96 ? -3.907 -8.159 -6.046 1.00 91.12 96 VAL A C 1
ATOM 727 O O . VAL A 1 96 ? -3.745 -9.373 -5.977 1.00 91.12 96 VAL A O 1
ATOM 730 N N . THR A 1 97 ? -4.544 -7.578 -7.058 1.00 90.50 97 THR A N 1
ATOM 731 C CA . THR A 1 97 ? -4.900 -8.283 -8.290 1.00 90.50 97 THR A CA 1
ATOM 732 C C . THR A 1 97 ? -3.842 -7.970 -9.338 1.00 90.50 97 THR A C 1
ATOM 734 O O . THR A 1 97 ? -3.643 -6.807 -9.686 1.00 90.50 97 THR A O 1
ATOM 737 N N . VAL A 1 98 ? -3.145 -9.000 -9.814 1.00 89.94 98 VAL A N 1
ATOM 738 C CA . VAL A 1 98 ? -2.155 -8.865 -10.887 1.00 89.94 98 VAL A CA 1
ATOM 739 C C . VAL A 1 98 ? -2.867 -9.015 -12.227 1.00 89.94 98 VAL A C 1
ATOM 741 O O . VAL A 1 98 ? -3.517 -10.033 -12.457 1.00 89.94 98 VAL A O 1
ATOM 744 N N . LEU A 1 99 ? -2.746 -7.986 -13.071 1.00 82.56 99 LEU A N 1
ATOM 745 C CA . LEU A 1 99 ? -3.251 -7.946 -14.445 1.00 82.56 99 LEU A CA 1
ATOM 746 C C . LEU A 1 99 ? -2.174 -8.370 -15.456 1.00 82.56 99 LEU A C 1
ATOM 748 O O . LEU A 1 99 ? -0.969 -8.060 -15.240 1.00 82.56 99 LEU A O 1
#

Solvent-accessible surface area (ba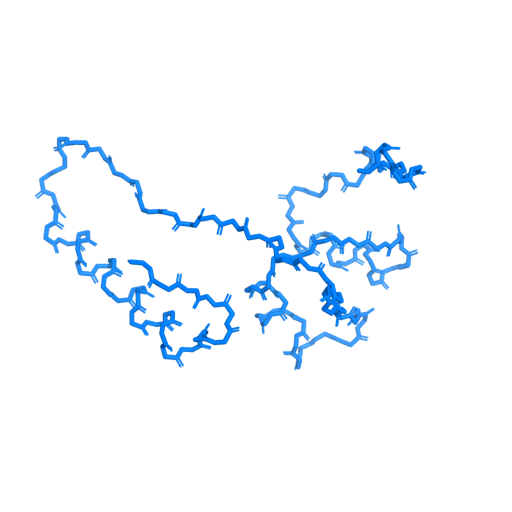ckbone atoms only — not comparable to full-atom values): 6763 Å² total; per-residue (Å²): 86,72,95,74,76,42,80,80,61,78,93,66,70,52,95,41,72,63,57,45,50,54,42,33,44,72,66,77,55,84,83,91,76,60,67,72,54,43,58,71,58,33,62,95,71,39,87,66,57,84,91,78,82,74,93,72,78,80,95,76,80,89,86,82,88,85,82,66,90,86,56,90,52,57,74,62,51,52,52,52,51,49,54,52,51,52,49,39,54,74,77,31,56,94,80,48,84,87,130

Sequence (99 aa):
CADLGAEISASYQGTSLDALRQMIGMGMGAGFLPALYVESEIRGRDASVVALPFRRGRFTRTIGFGWRRSTGRMSSIDRVIEQVRDTARASFAGIVTVL

Radius of gyration: 17.37 Å; Cα contacts (8 Å, |Δi|>4): 41; chains: 1; bounding box: 38×36×45 Å

Secondary structure (DSSP, 8-state):
-GGGTPPP-GGG--SSHHHHHHHHHTTS------HHHIIIIITTT-SS------SS------------TT-S-HHHHHHHHHHHHHHHHHHHTTT----

Foldseek 3Di:
DVVVVDDDDPVPPDPDPVSNVVCVLVVVDDDDDQPVCCVPDPVPHDPSDDDDDDPDDDPDDDDDDDDDPPDPCVVVVVVVVVVVLVCCCVPPVVRDDDD

Mean predicted aligned error: 6.33 Å